Protein AF-A0A939U9W2-F1 (afdb_monomer_lite)

Radius of gyration: 14.41 Å; chains: 1; bounding box: 26×28×41 Å

Secondary structure (DSSP, 8-state):
--HHHHHHHHHHHHHHHHHHTT--SSHHHHHSSPPPHHHHHHHHHHHHTTTT--B-SSS-B-HHHHHHHHHHHT-

pLDDT: mean 92.08, std 7.4, range [52.66, 97.56]

Structure (mmCIF, N/CA/C/O backbone):
data_AF-A0A939U9W2-F1
#
_entry.id   AF-A0A939U9W2-F1
#
loop_
_atom_site.group_PDB
_atom_site.id
_atom_site.type_symbol
_atom_site.label_atom_id
_atom_site.label_alt_id
_atom_site.label_comp_id
_atom_site.label_asym_id
_atom_site.label_entity_id
_atom_site.label_seq_id
_atom_site.pdbx_PDB_ins_code
_atom_site.Cartn_x
_atom_site.Cartn_y
_atom_site.Cartn_z
_atom_site.occupancy
_atom_site.B_iso_or_equiv
_atom_site.auth_seq_id
_atom_site.auth_comp_id
_atom_site.auth_asym_id
_atom_site.auth_atom_id
_atom_site.pdbx_PDB_model_num
ATOM 1 N N . PRO A 1 1 ? 9.895 4.591 -25.962 1.00 52.66 1 PRO A N 1
ATOM 2 C CA . PRO A 1 1 ? 8.927 4.658 -24.845 1.00 52.66 1 PRO A CA 1
ATOM 3 C C . PRO A 1 1 ? 9.361 5.741 -23.858 1.00 52.66 1 PRO A C 1
ATOM 5 O O . PRO A 1 1 ? 10.448 5.635 -23.295 1.00 52.66 1 PRO A O 1
ATOM 8 N N . ASP A 1 2 ? 8.551 6.786 -23.716 1.00 62.25 2 ASP A N 1
ATOM 9 C CA . ASP A 1 2 ? 8.817 7.875 -22.777 1.00 62.25 2 ASP A CA 1
ATOM 10 C C . ASP A 1 2 ? 8.569 7.419 -21.327 1.00 62.25 2 ASP A C 1
ATOM 12 O O . ASP A 1 2 ? 7.809 6.483 -21.061 1.00 62.25 2 ASP A O 1
ATOM 16 N N . GLY A 1 3 ? 9.266 8.054 -20.380 1.00 74.75 3 GLY A N 1
ATOM 17 C CA . GLY A 1 3 ? 9.454 7.578 -19.000 1.00 74.75 3 GLY A CA 1
ATOM 18 C C . GLY A 1 3 ? 8.208 7.085 -18.232 1.00 74.75 3 GLY A C 1
ATOM 19 O O . GLY A 1 3 ? 8.295 6.017 -17.622 1.00 74.75 3 GLY A O 1
ATOM 20 N N . PRO A 1 4 ? 7.052 7.784 -18.242 1.00 81.31 4 PRO A N 1
ATOM 21 C CA . PRO A 1 4 ? 5.883 7.401 -17.437 1.00 81.31 4 PRO A CA 1
ATOM 22 C C . PRO A 1 4 ? 5.253 6.064 -17.850 1.00 81.31 4 PRO A C 1
ATOM 24 O O . PRO A 1 4 ? 4.910 5.243 -16.995 1.00 81.31 4 PRO A O 1
ATOM 27 N N . ASP A 1 5 ? 5.149 5.809 -19.156 1.00 89.19 5 ASP A N 1
ATOM 28 C CA . ASP A 1 5 ? 4.570 4.566 -19.669 1.00 89.19 5 ASP A CA 1
ATOM 29 C C . ASP A 1 5 ? 5.490 3.373 -19.421 1.00 89.19 5 ASP A C 1
ATOM 31 O O . ASP A 1 5 ? 5.017 2.280 -19.102 1.00 89.19 5 ASP A O 1
ATOM 35 N N . ALA A 1 6 ? 6.805 3.584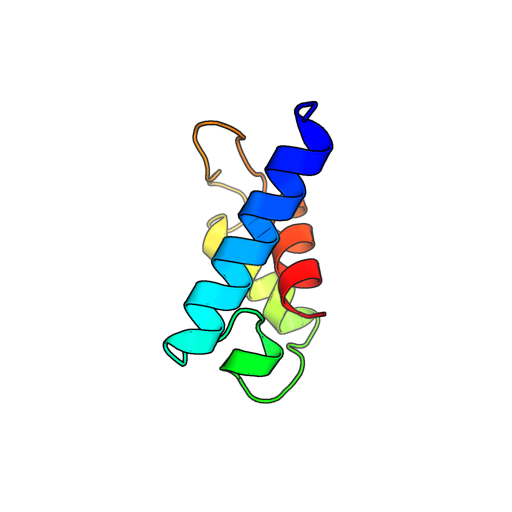 -19.521 1.00 91.75 6 ALA A N 1
ATOM 36 C CA . ALA A 1 6 ? 7.796 2.569 -19.184 1.00 91.75 6 ALA A CA 1
ATOM 37 C C . ALA A 1 6 ? 7.762 2.224 -17.684 1.00 91.75 6 ALA A C 1
ATOM 39 O O . ALA A 1 6 ? 7.785 1.046 -17.324 1.00 91.75 6 ALA A O 1
ATOM 40 N N . ALA A 1 7 ? 7.632 3.228 -16.809 1.00 92.31 7 ALA A N 1
ATOM 41 C CA . ALA A 1 7 ? 7.512 3.015 -15.367 1.00 92.31 7 ALA A CA 1
ATOM 42 C C . ALA A 1 7 ? 6.261 2.195 -15.011 1.00 92.31 7 ALA A C 1
ATOM 44 O O . ALA A 1 7 ? 6.345 1.237 -14.239 1.00 92.31 7 ALA A O 1
ATOM 45 N N . ARG A 1 8 ? 5.109 2.509 -15.622 1.00 93.19 8 ARG A N 1
ATOM 46 C CA . ARG A 1 8 ? 3.862 1.759 -15.403 1.00 93.19 8 ARG A CA 1
ATOM 47 C C . ARG A 1 8 ? 3.967 0.314 -15.890 1.00 93.19 8 ARG A C 1
ATOM 49 O O . ARG A 1 8 ? 3.564 -0.598 -15.174 1.00 93.19 8 ARG A O 1
ATOM 56 N N . GLN A 1 9 ? 4.548 0.093 -17.069 1.00 94.62 9 GLN A N 1
ATOM 57 C CA . GLN A 1 9 ? 4.794 -1.257 -17.589 1.00 94.62 9 GLN A CA 1
ATOM 58 C C . GLN A 1 9 ? 5.715 -2.066 -16.670 1.00 94.62 9 GLN A C 1
ATOM 60 O O . GLN A 1 9 ? 5.461 -3.247 -16.439 1.00 94.62 9 GLN A O 1
ATOM 65 N N . GLY A 1 10 ? 6.739 -1.430 -16.095 1.00 95.06 10 GLY A N 1
ATOM 66 C CA . GLY A 1 10 ? 7.618 -2.061 -15.111 1.00 95.06 10 GLY A CA 1
ATOM 67 C C . GLY A 1 10 ? 6.873 -2.517 -13.853 1.00 95.06 10 GLY A C 1
ATOM 68 O O . GLY A 1 10 ? 7.061 -3.648 -13.404 1.00 95.06 10 GLY A O 1
ATOM 69 N N . ILE A 1 11 ? 5.984 -1.675 -13.313 1.00 94.25 11 ILE A N 1
ATOM 70 C CA . ILE A 1 11 ? 5.153 -2.024 -12.148 1.00 94.25 11 ILE A CA 1
ATOM 71 C C . ILE A 1 11 ? 4.251 -3.224 -12.465 1.00 94.25 11 ILE A C 1
ATOM 73 O O . ILE A 1 11 ? 4.203 -4.176 -11.685 1.00 94.25 11 ILE A O 1
ATOM 77 N N . GLU A 1 12 ? 3.582 -3.222 -13.619 1.00 94.69 12 GLU A N 1
ATOM 78 C CA . GLU A 1 12 ? 2.700 -4.327 -14.015 1.00 94.69 12 GLU A CA 1
ATOM 79 C C . GLU A 1 12 ? 3.465 -5.634 -14.256 1.00 94.69 12 GLU A C 1
ATOM 81 O O . GLU A 1 12 ? 3.024 -6.698 -13.816 1.00 94.69 12 GLU A O 1
ATOM 86 N N . ALA A 1 13 ? 4.650 -5.570 -14.868 1.00 96.81 13 ALA A N 1
ATOM 87 C CA . ALA A 1 13 ? 5.512 -6.736 -15.044 1.00 96.81 13 ALA A CA 1
ATOM 88 C C . ALA A 1 13 ? 5.939 -7.344 -13.694 1.00 96.81 13 ALA A C 1
ATOM 90 O O . ALA A 1 13 ? 5.912 -8.566 -13.532 1.00 96.81 13 ALA A O 1
ATOM 91 N N . MET A 1 14 ? 6.262 -6.506 -12.700 1.00 96.19 14 MET A N 1
ATOM 92 C CA . MET A 1 14 ? 6.572 -6.962 -11.339 1.00 96.19 14 MET A CA 1
ATOM 93 C C . MET A 1 14 ? 5.364 -7.613 -10.659 1.00 96.19 14 MET A C 1
ATOM 95 O O . MET A 1 14 ? 5.498 -8.687 -10.070 1.00 96.19 14 MET A O 1
ATOM 99 N N . ARG A 1 15 ? 4.169 -7.018 -10.776 1.00 95.44 15 ARG A N 1
ATOM 100 C CA . ARG A 1 15 ? 2.930 -7.616 -10.247 1.00 95.44 15 ARG A CA 1
ATOM 101 C C . ARG A 1 15 ? 2.654 -8.981 -10.879 1.00 95.44 15 ARG A C 1
ATOM 103 O O . ARG A 1 15 ? 2.346 -9.935 -10.167 1.00 95.44 15 ARG A O 1
ATOM 110 N N . ALA A 1 16 ? 2.802 -9.097 -12.199 1.00 95.88 16 ALA A N 1
ATOM 111 C CA . ALA A 1 16 ? 2.623 -10.358 -12.914 1.00 95.88 16 ALA A CA 1
ATOM 112 C C . ALA A 1 16 ? 3.638 -11.423 -12.468 1.00 95.88 16 ALA A C 1
ATOM 114 O O . ALA A 1 16 ? 3.270 -12.582 -12.279 1.00 95.88 16 ALA A O 1
ATOM 115 N N . PHE A 1 17 ? 4.898 -11.033 -12.250 1.00 97.56 17 PHE A N 1
ATOM 116 C CA . PHE A 1 17 ? 5.928 -11.935 -11.741 1.00 97.56 17 PHE A CA 1
ATOM 117 C C . PHE A 1 17 ? 5.582 -12.483 -10.353 1.00 97.56 17 PHE A C 1
ATOM 119 O O . PHE A 1 17 ? 5.616 -13.701 -10.171 1.00 97.56 17 PHE A O 1
ATOM 126 N N . TYR A 1 18 ? 5.210 -11.617 -9.403 1.00 96.81 18 TYR A N 1
ATOM 127 C CA . TYR A 1 18 ? 4.852 -12.047 -8.048 1.00 96.81 18 TYR A CA 1
ATOM 128 C C . TYR A 1 18 ? 3.653 -12.996 -8.049 1.00 96.81 18 TYR A C 1
ATOM 130 O O . TYR A 1 18 ? 3.735 -14.076 -7.466 1.00 96.81 18 TYR A O 1
ATOM 138 N N . ARG A 1 19 ? 2.596 -12.676 -8.805 1.00 94.81 19 ARG A N 1
ATOM 139 C CA . ARG A 1 19 ? 1.441 -13.574 -8.955 1.00 94.81 19 ARG A CA 1
ATOM 140 C C . ARG A 1 19 ? 1.827 -14.921 -9.563 1.00 94.81 19 ARG A C 1
ATOM 142 O O . ARG A 1 19 ? 1.372 -15.957 -9.091 1.00 94.81 19 ARG A O 1
ATOM 149 N N . ARG A 1 20 ? 2.708 -14.929 -10.571 1.00 97.25 20 ARG A N 1
ATOM 150 C CA . ARG A 1 20 ? 3.189 -16.162 -11.220 1.00 97.25 20 ARG A CA 1
ATOM 151 C C . ARG A 1 20 ? 3.905 -17.100 -10.247 1.00 97.25 20 ARG A C 1
ATOM 153 O O . ARG A 1 20 ? 3.797 -18.310 -10.406 1.00 97.25 20 ARG A O 1
ATOM 160 N N . ILE A 1 21 ? 4.632 -16.563 -9.267 1.00 97.25 21 ILE A N 1
ATOM 161 C CA . ILE A 1 21 ? 5.319 -17.367 -8.241 1.00 97.25 21 ILE A CA 1
ATOM 162 C C . ILE A 1 21 ? 4.458 -17.618 -6.992 1.00 97.25 21 ILE A C 1
ATOM 164 O O . ILE A 1 21 ? 4.971 -18.108 -5.991 1.00 97.25 21 ILE A O 1
ATOM 168 N N . GLY A 1 22 ? 3.163 -17.285 -7.034 1.00 94.31 22 GLY A N 1
ATOM 169 C CA . GLY A 1 22 ? 2.230 -17.497 -5.926 1.00 94.31 22 GLY A CA 1
ATOM 170 C C . GLY A 1 22 ? 2.351 -16.486 -4.783 1.00 94.31 22 GLY A C 1
ATOM 171 O O . GLY A 1 22 ? 1.856 -16.753 -3.692 1.00 94.31 22 GLY A O 1
ATOM 172 N N . MET A 1 23 ? 3.002 -15.338 -5.001 1.00 96.88 23 MET A N 1
ATOM 173 C CA . MET A 1 23 ? 3.050 -14.258 -4.016 1.00 96.88 23 MET A CA 1
ATOM 174 C C . MET A 1 23 ? 1.872 -13.289 -4.193 1.00 96.88 23 MET A C 1
ATOM 176 O O . MET A 1 23 ? 1.624 -12.838 -5.317 1.00 96.88 23 MET A O 1
ATOM 180 N N . PRO A 1 24 ? 1.179 -12.918 -3.101 1.00 95.88 24 PRO A N 1
ATOM 181 C CA . PRO A 1 24 ? 0.126 -11.914 -3.150 1.00 95.88 24 PRO A CA 1
ATOM 182 C C . PRO A 1 24 ? 0.711 -10.524 -3.420 1.00 95.88 24 PRO A C 1
ATOM 184 O O . PRO A 1 24 ? 1.818 -10.187 -2.999 1.00 95.88 24 PRO A O 1
ATOM 187 N N . THR A 1 25 ? -0.061 -9.700 -4.117 1.00 95.69 25 THR A N 1
ATOM 188 C CA . THR A 1 25 ? 0.304 -8.337 -4.539 1.00 95.69 25 THR A CA 1
ATOM 189 C C . THR A 1 25 ? -0.588 -7.251 -3.939 1.00 95.69 25 THR A C 1
ATOM 191 O O . THR A 1 25 ? -0.406 -6.066 -4.237 1.00 95.69 25 THR A O 1
ATOM 194 N N . SER A 1 26 ? -1.534 -7.654 -3.091 1.00 96.25 26 SER A N 1
ATOM 195 C CA . SER A 1 26 ? -2.429 -6.794 -2.321 1.00 96.25 26 SER A CA 1
ATOM 196 C C . SER A 1 26 ? -2.699 -7.411 -0.944 1.00 96.25 26 SER A C 1
ATOM 198 O O . SER A 1 26 ? -2.465 -8.600 -0.711 1.00 96.25 26 SER A O 1
ATOM 200 N N . ILE A 1 27 ? -3.187 -6.597 -0.012 1.00 96.62 27 ILE A N 1
ATOM 201 C CA . ILE A 1 27 ? -3.572 -7.036 1.331 1.00 96.62 27 ILE A CA 1
ATOM 202 C C . ILE A 1 27 ? -4.732 -8.043 1.267 1.00 96.62 27 ILE A C 1
ATOM 204 O O . ILE A 1 27 ? -4.619 -9.075 1.928 1.00 96.62 27 ILE A O 1
ATOM 208 N N . PRO A 1 28 ? -5.790 -7.851 0.449 1.00 96.31 28 PRO A N 1
ATOM 209 C CA . PRO A 1 28 ? -6.864 -8.831 0.337 1.00 96.31 28 PRO A CA 1
ATOM 210 C C . PRO A 1 28 ? -6.414 -10.175 -0.229 1.00 96.31 28 PRO A C 1
ATOM 212 O O . PRO A 1 28 ? -6.884 -11.205 0.248 1.00 96.31 28 PRO A O 1
ATOM 215 N N . GLU A 1 29 ? -5.476 -10.182 -1.185 1.00 95.69 29 GLU A N 1
ATOM 216 C CA . GLU A 1 29 ? -4.855 -11.420 -1.678 1.00 95.69 29 GLU A CA 1
ATOM 217 C C . GLU A 1 29 ? -4.077 -12.140 -0.556 1.00 95.69 29 GLU A C 1
ATOM 219 O O . GLU A 1 29 ? -4.047 -13.368 -0.524 1.00 95.69 29 GLU A O 1
ATOM 224 N N . LEU A 1 30 ? -3.474 -11.394 0.379 1.00 95.31 30 LEU A N 1
ATOM 225 C CA . LEU A 1 30 ? -2.691 -11.944 1.490 1.00 95.31 30 LEU A CA 1
ATOM 226 C C . LEU A 1 30 ? -3.557 -12.470 2.648 1.00 95.31 30 LEU A C 1
ATOM 228 O O . LEU A 1 30 ? -3.295 -13.560 3.151 1.00 95.31 30 LEU A O 1
ATOM 232 N N . ILE A 1 31 ? -4.548 -11.698 3.110 1.00 95.38 31 ILE A N 1
ATOM 233 C CA . ILE A 1 31 ? -5.339 -12.022 4.317 1.00 95.38 31 ILE A CA 1
ATOM 234 C C . ILE A 1 31 ? -6.721 -12.619 4.005 1.00 95.38 31 ILE A C 1
ATOM 236 O O . ILE A 1 31 ? -7.442 -13.002 4.924 1.00 95.38 31 ILE A O 1
ATOM 240 N N . GLY A 1 32 ? -7.121 -12.673 2.730 1.00 95.75 32 GLY A N 1
ATOM 241 C CA . GLY A 1 32 ? -8.412 -13.206 2.278 1.00 95.75 32 GLY A CA 1
ATOM 242 C C . GLY A 1 32 ? -9.611 -12.265 2.459 1.00 95.75 32 GLY A C 1
ATOM 243 O O . GLY A 1 32 ? -10.746 -12.661 2.202 1.00 95.75 32 GLY A O 1
ATOM 244 N N . ARG A 1 33 ? -9.388 -11.023 2.907 1.00 96.50 33 ARG A N 1
ATOM 245 C CA . ARG A 1 33 ? -10.410 -9.973 3.060 1.00 96.50 33 ARG A CA 1
ATOM 246 C C . ARG A 1 33 ? -9.782 -8.586 2.976 1.00 96.50 33 ARG A C 1
ATOM 248 O O . ARG A 1 33 ? -8.574 -8.445 3.121 1.00 96.50 33 ARG A O 1
ATOM 255 N N . LYS A 1 34 ? -10.599 -7.544 2.842 1.00 96.50 34 LYS A N 1
ATOM 256 C CA . LYS A 1 34 ? -10.110 -6.175 3.042 1.00 96.50 34 LYS A CA 1
ATOM 257 C C . LYS A 1 34 ? -9.725 -5.957 4.506 1.00 96.50 34 LYS A C 1
ATOM 259 O O . LYS A 1 34 ? -10.445 -6.391 5.411 1.00 96.50 34 LYS A O 1
ATOM 264 N N . ALA A 1 35 ? -8.586 -5.309 4.724 1.00 96.38 35 ALA A N 1
ATOM 265 C CA . ALA A 1 35 ? -8.227 -4.761 6.023 1.00 96.38 35 ALA A CA 1
ATOM 266 C C . ALA A 1 35 ? -9.203 -3.639 6.395 1.00 96.38 35 ALA A C 1
ATOM 268 O O . ALA A 1 35 ? -9.695 -2.932 5.508 1.00 96.38 35 ALA A O 1
ATOM 269 N N . THR A 1 36 ? -9.498 -3.499 7.685 1.00 97.00 36 THR A N 1
ATOM 270 C CA . THR A 1 36 ? -10.304 -2.381 8.184 1.00 97.00 36 THR A CA 1
ATOM 271 C C . THR A 1 36 ? -9.470 -1.103 8.246 1.00 97.00 36 THR A C 1
ATOM 273 O O . THR A 1 36 ? -8.238 -1.134 8.171 1.00 97.00 36 THR A O 1
ATOM 276 N N . GLU A 1 37 ? -10.146 0.032 8.397 1.00 95.81 37 GLU A N 1
ATOM 277 C CA . GLU A 1 37 ? -9.492 1.334 8.537 1.00 95.81 37 GLU A CA 1
ATOM 278 C C . GLU A 1 37 ? -8.560 1.369 9.757 1.00 95.81 37 GLU A C 1
ATOM 280 O O . GLU A 1 37 ? -7.429 1.852 9.697 1.00 95.81 37 GLU A O 1
ATOM 285 N N . GLU A 1 38 ? -9.002 0.776 10.864 1.00 96.50 38 GLU A N 1
ATOM 286 C CA . GLU A 1 38 ? -8.231 0.684 12.099 1.00 96.50 38 GLU A CA 1
ATOM 287 C C . GLU A 1 38 ? -6.971 -0.163 11.898 1.00 96.50 38 GLU A C 1
ATOM 289 O O . GLU A 1 38 ? -5.893 0.213 12.359 1.00 96.50 38 GLU A O 1
ATOM 294 N N . GLU A 1 39 ? -7.079 -1.280 11.172 1.00 96.69 39 GLU A N 1
ATOM 295 C CA . GLU A 1 39 ? -5.934 -2.132 10.842 1.00 96.69 39 GLU A CA 1
ATOM 296 C C . GLU A 1 39 ? -4.921 -1.386 9.966 1.00 96.69 39 GLU A C 1
ATOM 298 O O . GLU A 1 39 ? -3.723 -1.431 10.248 1.00 96.69 39 GLU A O 1
ATOM 303 N N . ILE A 1 40 ? -5.383 -0.642 8.956 1.00 96.75 40 ILE A N 1
ATOM 304 C CA . ILE A 1 40 ? -4.525 0.189 8.098 1.00 96.75 40 ILE A CA 1
ATOM 305 C C . ILE A 1 40 ? -3.816 1.277 8.910 1.00 96.75 40 ILE A C 1
ATOM 307 O O . ILE A 1 40 ? -2.601 1.455 8.781 1.00 96.75 40 ILE A O 1
ATOM 311 N N . SER A 1 41 ? -4.541 1.964 9.794 1.00 94.69 41 SER A N 1
ATOM 312 C 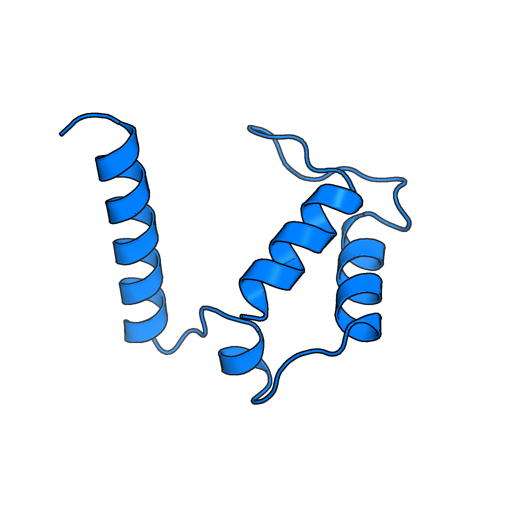CA . SER A 1 41 ? -3.966 2.984 10.673 1.00 94.69 41 SER A CA 1
ATOM 313 C C . SER A 1 41 ? -2.894 2.394 11.594 1.00 94.69 41 SER A C 1
ATOM 315 O O . SER A 1 41 ? -1.811 2.968 11.720 1.00 94.69 41 SER A O 1
ATOM 317 N N . ILE A 1 42 ? -3.134 1.207 12.168 1.00 95.56 42 ILE A N 1
ATOM 318 C CA . ILE A 1 42 ? -2.147 0.485 12.988 1.00 95.56 42 ILE A CA 1
ATOM 319 C C . ILE A 1 42 ? -0.910 0.108 12.162 1.00 95.56 42 ILE A C 1
ATOM 321 O O . ILE A 1 42 ? 0.212 0.227 12.659 1.00 95.56 42 ILE A O 1
ATOM 325 N N . LEU A 1 43 ? -1.077 -0.337 10.913 1.00 94.69 43 LEU A N 1
ATOM 326 C CA . LEU A 1 43 ? 0.043 -0.672 10.027 1.00 94.69 43 LEU A CA 1
ATOM 327 C C . LEU A 1 43 ? 0.910 0.558 9.726 1.00 94.69 43 LEU A C 1
ATOM 329 O O . LEU A 1 43 ? 2.132 0.497 9.886 1.00 94.69 43 LEU A O 1
ATOM 333 N N . ALA A 1 44 ? 0.292 1.684 9.362 1.00 93.81 44 ALA A N 1
ATOM 334 C CA . ALA A 1 44 ? 0.995 2.945 9.121 1.00 93.81 44 ALA A CA 1
ATOM 335 C C . ALA A 1 44 ? 1.705 3.461 10.384 1.00 93.81 44 ALA A C 1
ATOM 337 O O . ALA A 1 44 ? 2.841 3.943 10.327 1.00 93.81 44 ALA A O 1
ATOM 338 N N . ASP A 1 45 ? 1.064 3.321 11.543 1.00 92.88 45 ASP A N 1
ATOM 339 C CA . ASP A 1 45 ? 1.626 3.746 12.818 1.00 92.88 45 ASP A CA 1
ATOM 340 C C . ASP A 1 45 ? 2.843 2.909 13.221 1.00 92.88 45 ASP A C 1
ATOM 342 O O . ASP A 1 45 ? 3.900 3.450 13.548 1.00 92.88 45 ASP A O 1
ATOM 346 N N . ARG A 1 46 ? 2.747 1.581 13.094 1.00 93.25 46 ARG A N 1
ATOM 347 C CA . ARG A 1 46 ? 3.871 0.671 13.347 1.00 93.25 46 ARG A CA 1
ATOM 348 C C . ARG A 1 46 ? 5.023 0.900 12.372 1.00 93.25 46 ARG A C 1
ATOM 350 O O . ARG A 1 46 ? 6.174 0.901 12.800 1.00 93.25 46 ARG A O 1
ATOM 357 N N . CYS A 1 47 ? 4.726 1.132 11.092 1.00 90.81 47 CYS A N 1
ATOM 358 C CA . CYS A 1 47 ? 5.732 1.417 10.065 1.00 90.81 47 CYS A CA 1
ATOM 359 C C . CYS A 1 47 ? 6.513 2.709 10.373 1.00 90.81 47 CYS A C 1
ATOM 361 O O . CYS A 1 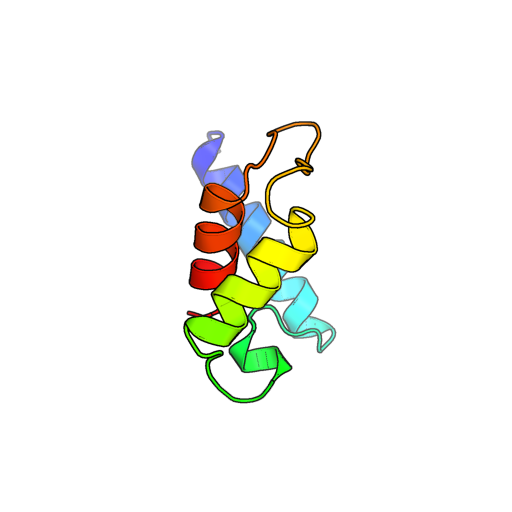47 ? 7.741 2.740 10.294 1.00 90.81 47 CYS A O 1
ATOM 363 N N . SER A 1 48 ? 5.806 3.752 10.811 1.00 90.56 48 SER A N 1
ATOM 364 C CA . SER A 1 48 ? 6.384 5.060 11.148 1.00 90.56 48 SER A CA 1
ATOM 365 C C . SER A 1 48 ? 6.854 5.203 12.602 1.00 90.56 48 SER A C 1
ATOM 367 O O . SER A 1 48 ? 7.300 6.283 12.987 1.00 90.56 48 SER A O 1
ATOM 369 N N . ARG A 1 49 ? 6.743 4.158 13.437 1.00 91.38 49 ARG A N 1
ATOM 370 C CA . ARG A 1 49 ? 6.984 4.218 14.896 1.00 91.38 49 ARG A CA 1
ATOM 371 C C . ARG A 1 49 ? 6.224 5.373 15.565 1.00 91.38 49 ARG A C 1
ATOM 373 O O . ARG A 1 49 ? 6.825 6.226 16.221 1.00 91.38 49 ARG A O 1
ATOM 380 N N . GLY A 1 50 ? 4.914 5.446 15.346 1.00 83.81 50 GLY A N 1
ATOM 381 C CA . GLY A 1 50 ? 4.082 6.527 15.880 1.00 83.81 50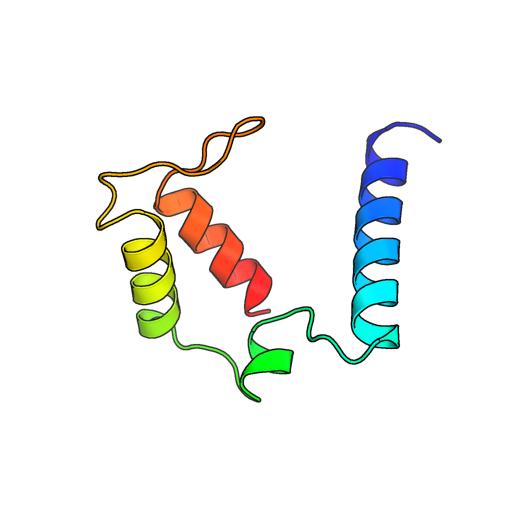 GLY A CA 1
ATOM 382 C C . GLY A 1 50 ? 4.332 7.881 15.211 1.00 83.81 50 GLY A C 1
ATOM 383 O O . GLY A 1 50 ? 4.184 8.920 15.846 1.00 83.81 50 GLY A O 1
ATOM 384 N N . GLY A 1 51 ? 4.792 7.894 13.955 1.00 80.94 51 GLY A N 1
ATOM 385 C CA . GLY A 1 51 ? 5.145 9.117 13.225 1.00 80.94 51 GLY A CA 1
ATOM 386 C C . GLY A 1 51 ? 6.519 9.712 13.552 1.00 80.94 51 GLY A C 1
ATOM 387 O O . GLY A 1 51 ? 6.857 10.765 13.018 1.00 80.94 51 GLY A O 1
ATOM 388 N N . THR A 1 52 ? 7.324 9.056 14.390 1.00 83.19 52 THR A N 1
ATOM 389 C CA . THR A 1 52 ? 8.669 9.535 14.768 1.00 83.19 52 THR A CA 1
ATOM 390 C C . THR A 1 52 ? 9.765 9.107 13.791 1.00 83.19 52 THR A C 1
ATOM 392 O O . THR A 1 52 ? 10.888 9.603 13.857 1.00 83.19 52 THR A O 1
ATOM 395 N N . PHE A 1 53 ? 9.446 8.188 12.880 1.00 87.06 53 PHE A N 1
ATOM 396 C CA . PHE A 1 53 ? 10.368 7.600 11.922 1.00 87.06 53 PHE A CA 1
ATOM 397 C C . PHE A 1 53 ? 9.835 7.731 10.494 1.00 87.06 53 PHE A C 1
ATOM 399 O O . PHE A 1 53 ? 8.647 7.531 10.232 1.00 87.06 53 PHE A O 1
ATOM 406 N N . THR A 1 54 ? 10.733 8.041 9.562 1.00 86.62 54 THR A N 1
ATOM 407 C CA . THR A 1 54 ? 10.446 8.090 8.127 1.00 86.62 54 THR A CA 1
ATOM 408 C C . THR A 1 54 ? 11.135 6.933 7.412 1.00 86.62 54 THR A C 1
ATOM 410 O O . THR A 1 54 ? 12.202 6.474 7.817 1.00 86.62 54 THR A O 1
ATOM 413 N N . VAL A 1 55 ? 10.513 6.437 6.341 1.00 85.88 55 VAL A N 1
ATOM 414 C CA . VAL A 1 55 ? 11.036 5.316 5.541 1.00 85.88 55 VAL A CA 1
ATOM 415 C C . VAL A 1 55 ? 11.303 5.794 4.119 1.00 85.88 55 VAL A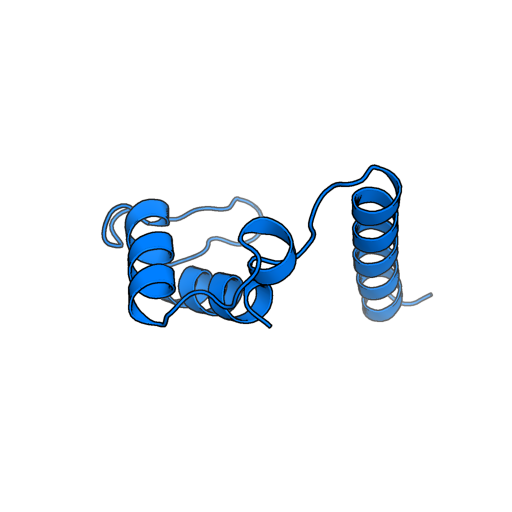 C 1
ATOM 417 O O . VAL A 1 55 ? 10.534 6.580 3.580 1.00 85.88 55 VAL A O 1
ATOM 420 N N . GLY A 1 56 ? 12.355 5.273 3.489 1.00 82.62 56 GLY A N 1
ATOM 421 C CA . GLY A 1 56 ? 12.647 5.499 2.073 1.00 82.62 56 GLY A CA 1
ATOM 422 C C . GLY A 1 56 ? 13.819 6.452 1.836 1.00 82.62 56 GLY A C 1
ATOM 423 O O . GLY A 1 56 ? 14.018 7.418 2.565 1.00 82.62 56 GLY A O 1
ATOM 424 N N . TYR A 1 57 ? 14.621 6.136 0.815 1.00 85.19 57 TYR A N 1
ATOM 425 C CA . TYR A 1 57 ? 15.815 6.902 0.434 1.00 85.19 57 TYR A CA 1
ATOM 426 C C . TYR A 1 57 ? 15.546 7.818 -0.765 1.00 85.19 57 TYR A C 1
ATOM 428 O O . TYR A 1 57 ? 15.793 9.015 -0.704 1.00 85.19 57 TYR A O 1
ATOM 436 N N . PHE A 1 58 ? 14.991 7.261 -1.848 1.00 87.19 58 PHE A N 1
ATOM 437 C CA . PHE A 1 58 ? 14.669 8.019 -3.063 1.00 87.19 58 PHE A CA 1
ATOM 438 C C . PHE A 1 58 ? 13.468 8.955 -2.871 1.00 87.19 58 PHE A C 1
ATOM 440 O O . PHE A 1 58 ? 13.459 10.082 -3.355 1.00 87.19 58 PHE A O 1
ATOM 447 N N . LYS A 1 59 ? 12.463 8.485 -2.128 1.00 88.62 59 LYS A N 1
ATOM 448 C CA . LYS A 1 59 ? 11.359 9.293 -1.621 1.00 88.62 59 LYS A CA 1
ATOM 449 C C . LYS A 1 59 ? 11.223 9.005 -0.132 1.00 88.62 59 LYS A C 1
ATOM 451 O O . LYS A 1 59 ? 10.989 7.856 0.237 1.00 88.62 59 LYS A O 1
ATOM 456 N N . VAL A 1 60 ? 11.397 10.033 0.693 1.00 93.31 60 VAL A N 1
ATOM 457 C CA . VAL A 1 60 ? 11.139 9.955 2.135 1.00 93.31 60 VAL A CA 1
ATOM 458 C C . VAL A 1 60 ? 9.629 9.928 2.335 1.00 93.31 60 VAL A C 1
ATOM 460 O O . VAL A 1 60 ? 8.933 10.787 1.804 1.00 93.31 60 VAL A O 1
ATOM 463 N N . LEU A 1 61 ? 9.137 8.928 3.059 1.00 92.69 61 LEU A N 1
ATOM 464 C CA . LEU A 1 61 ? 7.723 8.728 3.345 1.00 92.69 61 LEU A CA 1
ATOM 465 C C . LEU A 1 61 ? 7.427 9.080 4.798 1.00 92.69 61 LEU A C 1
ATOM 467 O O . LEU A 1 61 ? 8.063 8.558 5.721 1.00 92.69 61 LEU A O 1
ATOM 471 N N . HIS A 1 62 ? 6.418 9.924 4.987 1.00 92.88 62 HIS A N 1
ATOM 472 C CA . HIS A 1 62 ? 5.830 10.212 6.294 1.00 92.88 62 HIS A CA 1
ATOM 473 C C . HIS A 1 62 ? 4.613 9.319 6.569 1.00 92.88 62 HIS A C 1
ATOM 475 O O . HIS A 1 62 ? 4.058 8.703 5.660 1.00 92.88 62 HIS A O 1
ATOM 481 N N . ARG A 1 63 ? 4.153 9.279 7.828 1.00 91.19 63 ARG A N 1
ATOM 482 C CA . ARG A 1 63 ? 3.009 8.450 8.263 1.00 91.19 63 ARG A CA 1
ATOM 483 C C . ARG A 1 63 ? 1.768 8.607 7.371 1.00 91.19 63 ARG A C 1
ATOM 485 O O . ARG A 1 63 ? 1.122 7.611 7.074 1.00 91.19 63 ARG A O 1
ATOM 492 N N . GLY A 1 64 ? 1.450 9.829 6.934 1.00 91.75 64 GLY A N 1
ATOM 493 C CA . GLY A 1 64 ? 0.318 10.081 6.032 1.00 91.75 64 GLY A CA 1
ATOM 494 C C . GLY A 1 64 ? 0.476 9.395 4.672 1.00 91.75 64 GLY A C 1
ATOM 495 O O . GLY A 1 64 ? -0.418 8.689 4.232 1.00 91.75 64 GLY A O 1
ATOM 496 N N . GLU A 1 65 ? 1.653 9.495 4.056 1.00 93.69 65 GLU A N 1
ATOM 497 C CA . GLU A 1 65 ? 1.921 8.840 2.768 1.00 93.69 65 GLU A CA 1
ATOM 498 C C . GLU A 1 65 ? 1.968 7.311 2.895 1.00 93.69 65 GLU A C 1
ATOM 500 O O . GLU A 1 65 ? 1.601 6.594 1.967 1.00 93.69 65 GLU A O 1
ATOM 505 N N . MET A 1 66 ? 2.402 6.792 4.048 1.00 93.62 66 MET A N 1
ATOM 506 C CA . MET A 1 66 ? 2.320 5.359 4.337 1.00 93.62 66 MET A CA 1
ATOM 507 C C . MET A 1 66 ? 0.867 4.885 4.404 1.00 93.62 66 MET A C 1
ATOM 509 O O . MET A 1 66 ? 0.566 3.811 3.888 1.00 93.62 66 MET A O 1
ATOM 513 N N . LEU A 1 67 ? -0.025 5.679 5.007 1.00 95.19 67 LEU A N 1
ATOM 514 C CA . LEU A 1 67 ? -1.460 5.392 5.054 1.00 95.19 67 LEU A CA 1
ATOM 515 C C . LEU A 1 67 ? -2.026 5.258 3.633 1.00 95.19 67 LEU A C 1
ATOM 517 O O . LEU A 1 67 ? -2.635 4.242 3.310 1.00 95.19 67 LEU A O 1
ATOM 521 N N . ASP A 1 68 ? -1.718 6.213 2.752 1.00 95.88 68 ASP A N 1
ATOM 522 C CA . ASP A 1 68 ? -2.152 6.184 1.349 1.00 95.88 68 ASP A CA 1
ATOM 523 C C . ASP A 1 68 ? -1.650 4.939 0.604 1.00 95.88 68 ASP A C 1
ATOM 525 O O . ASP A 1 68 ? -2.372 4.345 -0.200 1.00 95.88 68 ASP A O 1
ATOM 529 N N . ILE A 1 69 ? -0.412 4.512 0.873 1.00 95.69 69 ILE A N 1
ATOM 530 C CA . ILE A 1 69 ? 0.150 3.284 0.297 1.00 95.69 69 ILE A CA 1
ATOM 531 C C . ILE A 1 69 ? -0.609 2.053 0.802 1.00 95.69 69 ILE A C 1
ATOM 533 O O . ILE A 1 69 ? -0.937 1.177 -0.000 1.00 95.69 69 ILE A O 1
ATOM 537 N N . TYR A 1 70 ? -0.916 1.981 2.100 1.00 96.50 70 TYR A N 1
ATOM 538 C CA . TYR A 1 70 ? -1.691 0.874 2.660 1.00 96.50 70 TYR A CA 1
ATOM 539 C C . TYR A 1 70 ? -3.131 0.850 2.138 1.00 96.50 70 TYR A C 1
ATOM 541 O O . TYR A 1 70 ? -3.629 -0.235 1.846 1.00 96.50 70 TYR A O 1
ATOM 549 N N . HIS A 1 71 ? -3.768 2.004 1.919 1.00 96.75 71 HIS A N 1
ATOM 550 C CA . HIS A 1 71 ? -5.067 2.067 1.242 1.00 96.75 71 HIS A CA 1
ATOM 551 C C . HIS A 1 71 ? -4.997 1.500 -0.172 1.00 96.75 71 HIS A C 1
ATOM 553 O O . HIS A 1 71 ? -5.790 0.628 -0.510 1.00 96.75 71 HIS A O 1
ATOM 559 N N . LYS A 1 72 ? -4.004 1.915 -0.968 1.00 96.12 72 LYS A N 1
ATOM 560 C CA . LYS A 1 72 ? -3.799 1.401 -2.334 1.00 96.12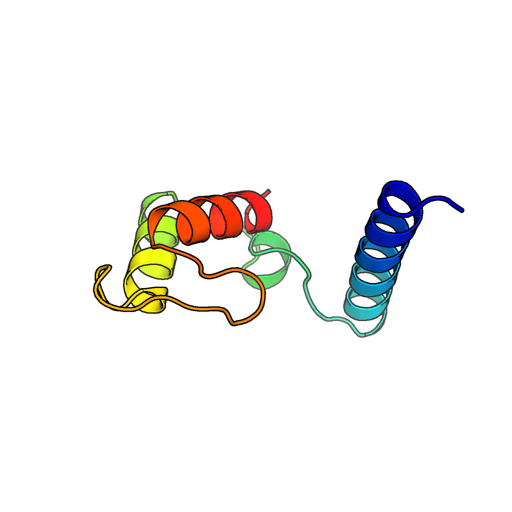 72 LYS A CA 1
ATOM 561 C C . LYS A 1 72 ? -3.504 -0.093 -2.363 1.00 96.12 72 LYS A C 1
ATOM 563 O O . LYS A 1 72 ? -3.894 -0.785 -3.295 1.00 96.12 72 LYS A O 1
ATOM 568 N N . ALA A 1 73 ? -2.796 -0.601 -1.359 1.00 95.50 73 ALA A N 1
ATOM 569 C CA . ALA A 1 73 ? -2.545 -2.029 -1.220 1.00 95.50 73 ALA A CA 1
ATOM 570 C C . ALA A 1 73 ? -3.792 -2.809 -0.764 1.00 95.50 73 ALA A C 1
ATOM 572 O O . ALA A 1 73 ? -3.810 -4.028 -0.912 1.00 95.50 73 ALA A O 1
ATOM 573 N N . ASN A 1 74 ? -4.807 -2.136 -0.211 1.00 96.50 74 ASN A N 1
ATOM 574 C CA . ASN A 1 74 ? -6.061 -2.731 0.256 1.00 96.50 74 ASN A CA 1
ATOM 575 C C . ASN A 1 74 ? -7.215 -2.664 -0.766 1.00 96.50 74 ASN A C 1
ATOM 577 O O . ASN A 1 74 ? -8.337 -3.091 -0.468 1.00 96.50 74 ASN A O 1
ATOM 581 N N . GLU A 1 75 ? -6.962 -2.102 -1.949 1.00 89.75 75 GLU A N 1
ATOM 582 C CA . GLU A 1 75 ? -7.904 -2.112 -3.074 1.00 89.75 75 GLU A CA 1
ATOM 583 C C . GLU A 1 75 ? -8.144 -3.538 -3.584 1.00 89.75 75 GLU A C 1
ATOM 585 O O . GLU A 1 75 ? -9.354 -3.882 -3.667 1.00 89.75 75 GLU A O 1
#

Foldseek 3Di:
DDDPVVVVVVVVVVCVVCVVVVHDQAPCSVPVAFDDLVRLLVVLCVVCVNQVRWDDDVDTDTSVNSSVVNVVRRD

Sequence (75 aa):
PDGPDAARQGIEAMRAFYRRIGMPTSIPELIGRKATEEEISILADRCSRGGTFTVGYFKVLHRGEMLDIYHKANE